Protein AF-F2JQ49-F1 (afdb_monomer_lite)

Structure (mmCIF, N/CA/C/O backbone):
data_AF-F2JQ49-F1
#
_entry.id   AF-F2JQ49-F1
#
loop_
_atom_site.group_PDB
_atom_site.id
_atom_site.type_symbol
_atom_site.label_atom_id
_atom_site.label_alt_id
_atom_site.label_comp_id
_atom_site.label_asym_id
_atom_site.label_entity_id
_atom_site.label_seq_id
_atom_site.pdbx_PDB_ins_code
_atom_site.Cartn_x
_atom_site.Cartn_y
_atom_site.Cartn_z
_atom_site.occupancy
_atom_site.B_iso_or_equiv
_atom_site.auth_seq_id
_atom_site.auth_comp_id
_atom_site.auth_asym_id
_atom_site.auth_atom_id
_atom_site.pdbx_PDB_model_num
ATOM 1 N N . MET A 1 1 ? -12.230 -1.289 12.887 1.00 78.44 1 MET A N 1
ATOM 2 C CA . MET A 1 1 ? -12.001 -2.161 11.709 1.00 78.44 1 MET A CA 1
ATOM 3 C C . MET A 1 1 ? -11.191 -3.376 12.159 1.00 78.44 1 MET A C 1
ATOM 5 O O . MET A 1 1 ? -10.383 -3.211 13.063 1.00 78.44 1 MET A O 1
ATOM 9 N N . LYS A 1 2 ? -11.408 -4.577 11.601 1.00 87.44 2 LYS A N 1
ATOM 10 C CA . LYS A 1 2 ? -10.545 -5.745 11.881 1.00 87.44 2 LYS A CA 1
ATOM 11 C C . LYS A 1 2 ? -9.244 -5.644 11.072 1.00 87.44 2 LYS A C 1
ATOM 13 O O . LYS A 1 2 ? -9.267 -5.076 9.983 1.00 87.44 2 LYS A O 1
ATOM 18 N N . ARG A 1 3 ? -8.145 -6.229 11.567 1.00 86.38 3 ARG A N 1
ATOM 19 C CA . ARG A 1 3 ? -6.838 -6.251 10.878 1.00 86.38 3 ARG A CA 1
ATOM 20 C C . ARG A 1 3 ? -6.955 -6.707 9.420 1.00 86.38 3 ARG A C 1
ATOM 22 O O . ARG A 1 3 ? -6.467 -6.014 8.536 1.00 86.38 3 ARG A O 1
ATOM 29 N N . ASP A 1 4 ? -7.662 -7.804 9.169 1.00 92.69 4 ASP A N 1
ATOM 30 C CA . ASP A 1 4 ? -7.791 -8.365 7.817 1.00 92.69 4 ASP A CA 1
ATOM 31 C C . ASP A 1 4 ? -8.494 -7.407 6.855 1.00 92.69 4 ASP A C 1
ATOM 33 O O . ASP A 1 4 ? -8.091 -7.275 5.707 1.00 92.69 4 ASP A O 1
ATOM 37 N N . THR A 1 5 ? -9.501 -6.671 7.331 1.00 92.94 5 THR A N 1
ATOM 38 C CA . THR A 1 5 ? -10.192 -5.655 6.527 1.00 92.94 5 THR A CA 1
ATOM 39 C C . THR A 1 5 ? -9.261 -4.501 6.154 1.00 92.94 5 THR A C 1
ATOM 41 O O . THR A 1 5 ? -9.330 -4.006 5.032 1.00 92.94 5 THR A O 1
ATOM 44 N N . LEU A 1 6 ? -8.383 -4.084 7.073 1.00 90.88 6 LEU A N 1
ATOM 45 C CA . LEU A 1 6 ? -7.398 -3.032 6.811 1.00 90.88 6 LEU A CA 1
ATOM 46 C C . LEU A 1 6 ? -6.361 -3.493 5.786 1.00 90.88 6 LEU A C 1
ATOM 48 O O . LEU A 1 6 ? -6.095 -2.779 4.824 1.00 90.88 6 LEU A O 1
ATOM 52 N N . ILE A 1 7 ? -5.836 -4.709 5.955 1.00 93.12 7 ILE A N 1
ATOM 53 C CA . ILE A 1 7 ? -4.911 -5.323 4.996 1.00 93.12 7 ILE A CA 1
ATOM 54 C C . ILE A 1 7 ? -5.567 -5.398 3.617 1.00 93.12 7 ILE A C 1
ATOM 56 O O . ILE A 1 7 ? -4.972 -4.970 2.634 1.00 93.12 7 ILE A O 1
ATOM 60 N N . TRP A 1 8 ? -6.810 -5.875 3.542 1.00 96.19 8 TRP A N 1
ATOM 61 C CA . TRP A 1 8 ? -7.526 -6.006 2.275 1.00 96.19 8 TRP A CA 1
ATOM 62 C C . TRP A 1 8 ? -7.727 -4.651 1.581 1.00 96.19 8 TRP A C 1
ATOM 64 O O . TRP A 1 8 ? -7.517 -4.530 0.377 1.00 96.19 8 TRP A O 1
ATOM 74 N N . LYS A 1 9 ? -8.058 -3.603 2.346 1.00 94.56 9 LYS A N 1
ATOM 75 C CA . LYS A 1 9 ? -8.175 -2.230 1.834 1.00 94.56 9 LYS A CA 1
ATOM 76 C C . LYS A 1 9 ? -6.855 -1.724 1.242 1.00 94.56 9 LYS A C 1
ATOM 78 O O . LYS A 1 9 ? -6.861 -1.202 0.132 1.00 94.56 9 LYS A O 1
ATOM 83 N N . ILE A 1 10 ? -5.745 -1.904 1.961 1.00 95.94 10 ILE A N 1
ATOM 84 C CA . ILE A 1 10 ? -4.405 -1.502 1.505 1.00 95.94 10 ILE A CA 1
ATOM 85 C C . ILE A 1 1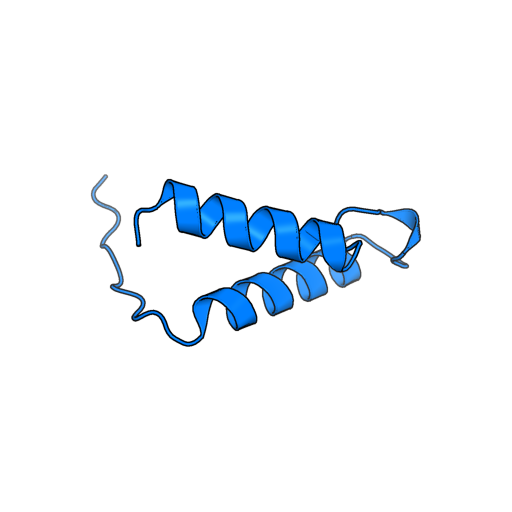0 ? -4.029 -2.253 0.225 1.00 95.94 10 ILE A C 1
ATOM 87 O O . ILE A 1 10 ? -3.597 -1.632 -0.741 1.00 95.94 10 ILE A O 1
ATOM 91 N N . VAL A 1 11 ? -4.239 -3.572 0.187 1.00 96.19 11 VAL A N 1
ATOM 92 C CA . VAL A 1 11 ? -3.914 -4.399 -0.985 1.00 96.19 11 VAL A CA 1
ATOM 93 C C . VAL A 1 11 ? -4.692 -3.948 -2.219 1.00 96.19 11 VAL A C 1
ATOM 95 O O . VAL A 1 11 ? -4.091 -3.784 -3.278 1.00 96.19 11 VAL A O 1
ATOM 98 N N . ASN A 1 12 ? -5.994 -3.675 -2.099 1.00 96.81 12 ASN A N 1
ATOM 99 C CA . ASN A 1 12 ? -6.744 -3.151 -3.243 1.00 96.81 12 ASN A CA 1
ATOM 100 C C . ASN A 1 12 ? -6.271 -1.776 -3.666 1.00 96.81 12 ASN A C 1
ATOM 102 O O . ASN A 1 12 ? -6.216 -1.515 -4.856 1.00 96.81 12 ASN A O 1
ATOM 106 N N . ARG A 1 13 ? -5.907 -0.902 -2.723 1.00 97.19 13 ARG A N 1
ATOM 107 C CA . ARG A 1 13 ? -5.389 0.418 -3.077 1.00 97.19 13 ARG A CA 1
ATOM 108 C C . ARG A 1 13 ? -4.100 0.303 -3.897 1.00 97.19 13 ARG A C 1
ATOM 110 O O . ARG A 1 13 ? -3.980 0.963 -4.922 1.00 97.19 13 ARG A O 1
ATOM 117 N N . LEU A 1 14 ? -3.188 -0.585 -3.496 1.00 96.88 14 LEU A N 1
ATOM 118 C CA . LEU A 1 14 ? -1.967 -0.888 -4.251 1.00 96.88 14 LEU A CA 1
ATOM 119 C C . LEU A 1 14 ? -2.268 -1.444 -5.651 1.00 96.88 14 LEU A C 1
ATOM 121 O O . LEU A 1 14 ? -1.556 -1.124 -6.600 1.00 96.88 14 LEU A O 1
ATOM 125 N N . HIS A 1 15 ? -3.317 -2.259 -5.787 1.00 96.25 15 HIS A N 1
ATOM 126 C CA . HIS A 1 15 ? -3.756 -2.788 -7.078 1.00 96.25 15 HIS A CA 1
ATOM 127 C C . HIS A 1 15 ? -4.411 -1.707 -7.958 1.00 96.25 15 HIS A C 1
ATOM 129 O O . HIS A 1 15 ? -4.060 -1.577 -9.126 1.00 96.25 15 HIS A O 1
ATOM 135 N N . ASP A 1 16 ? -5.324 -0.905 -7.405 1.00 96.69 16 ASP A N 1
ATOM 136 C CA . ASP A 1 16 ? -6.025 0.186 -8.097 1.00 96.69 16 ASP A CA 1
ATOM 137 C C . ASP A 1 16 ? -5.048 1.238 -8.642 1.00 96.69 16 ASP A C 1
ATOM 139 O O . ASP A 1 16 ? -5.248 1.780 -9.727 1.00 96.69 16 ASP A O 1
ATOM 143 N N . GLU A 1 17 ? -3.977 1.515 -7.896 1.00 96.38 17 GLU A N 1
ATOM 144 C CA . GLU A 1 17 ? -2.913 2.445 -8.289 1.00 96.38 17 GLU A CA 1
ATOM 145 C C . GLU A 1 17 ? -1.798 1.782 -9.102 1.00 96.38 17 GLU A C 1
ATOM 147 O O . GLU A 1 17 ? -0.823 2.442 -9.451 1.00 96.38 17 GLU A O 1
ATOM 152 N N . ARG A 1 18 ? -1.944 0.491 -9.435 1.00 96.06 18 ARG A N 1
ATOM 153 C CA . ARG A 1 18 ? -0.989 -0.285 -10.242 1.00 96.06 18 ARG A CA 1
ATOM 154 C C . ARG A 1 18 ? 0.433 -0.291 -9.664 1.00 96.06 18 ARG A C 1
ATOM 156 O O . ARG A 1 18 ? 1.408 -0.496 -10.386 1.00 96.06 18 ARG A O 1
ATOM 163 N N . ALA A 1 19 ? 0.554 -0.137 -8.345 1.00 94.81 19 ALA A N 1
ATOM 164 C CA . ALA A 1 19 ? 1.839 -0.061 -7.657 1.00 94.81 19 ALA A CA 1
ATOM 165 C C . ALA A 1 19 ? 2.568 -1.411 -7.571 1.00 94.81 19 ALA A C 1
ATOM 167 O O . ALA A 1 19 ? 3.765 -1.478 -7.293 1.00 94.81 19 ALA A O 1
ATOM 168 N N . LEU A 1 20 ? 1.852 -2.505 -7.836 1.00 91.81 20 LEU A N 1
ATOM 169 C CA . LEU A 1 20 ? 2.397 -3.864 -7.870 1.00 91.81 20 LEU A CA 1
ATOM 170 C C . LEU A 1 20 ? 2.964 -4.254 -9.247 1.00 91.81 20 LEU A C 1
ATOM 172 O O . LEU A 1 20 ? 3.570 -5.316 -9.381 1.00 91.81 20 LEU A O 1
ATOM 176 N N . GLU A 1 21 ? 2.784 -3.412 -10.261 1.00 92.88 21 GLU A N 1
ATOM 177 C CA . GLU A 1 21 ? 3.216 -3.665 -11.634 1.00 92.88 21 GLU A CA 1
ATOM 178 C C . GLU A 1 21 ? 4.615 -3.073 -11.866 1.00 92.88 21 GLU A C 1
ATOM 180 O O . GLU A 1 21 ? 4.809 -1.858 -11.856 1.00 92.88 21 GLU A O 1
ATOM 185 N N . LEU A 1 22 ? 5.616 -3.943 -12.030 1.00 85.12 22 LEU A N 1
ATOM 186 C CA . LEU A 1 22 ? 7.030 -3.553 -12.125 1.00 85.12 22 LEU A CA 1
ATOM 187 C C . LEU A 1 22 ? 7.354 -2.674 -13.338 1.00 85.12 22 LEU A C 1
ATOM 189 O O . LEU A 1 22 ? 8.269 -1.861 -13.277 1.00 85.12 22 LEU A O 1
ATOM 193 N N . ASP A 1 23 ? 6.618 -2.839 -14.431 1.00 93.62 23 ASP A N 1
ATOM 194 C CA . ASP A 1 23 ? 6.778 -2.099 -15.683 1.00 93.62 23 ASP A CA 1
ATOM 195 C C . ASP A 1 23 ? 6.360 -0.624 -15.584 1.00 93.62 23 ASP A C 1
ATOM 197 O O . ASP A 1 23 ? 6.737 0.170 -16.446 1.00 93.62 23 ASP A O 1
ATOM 201 N N . ASN A 1 24 ? 5.661 -0.232 -14.514 1.00 90.50 24 ASN A N 1
ATOM 202 C CA . ASN A 1 24 ? 5.326 1.167 -14.242 1.00 90.50 24 ASN A CA 1
ATOM 203 C C . ASN A 1 24 ? 6.468 1.954 -13.574 1.00 90.50 24 ASN A C 1
ATOM 205 O O . ASN A 1 24 ? 6.337 3.164 -13.392 1.00 90.50 24 ASN A O 1
ATOM 209 N N . TYR A 1 25 ? 7.582 1.303 -13.217 1.00 95.50 25 TYR A N 1
ATOM 210 C CA . TYR A 1 25 ? 8.666 1.916 -12.449 1.00 95.50 25 T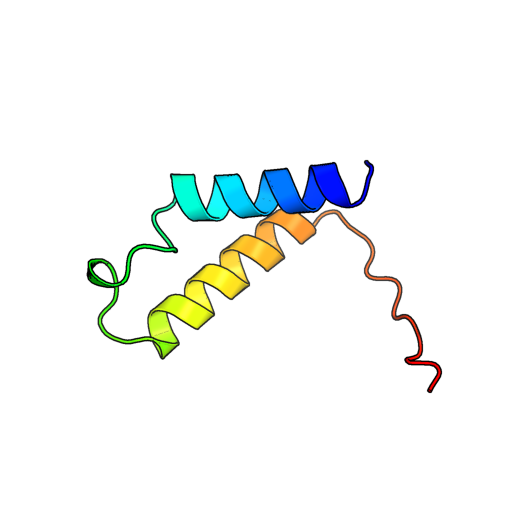YR A CA 1
ATOM 211 C C . TYR A 1 25 ? 10.023 1.745 -13.126 1.00 95.50 25 TYR A C 1
ATOM 213 O O . TYR A 1 25 ? 10.323 0.718 -13.732 1.00 95.50 25 TYR A O 1
ATOM 221 N N . MET A 1 26 ? 10.896 2.745 -12.978 1.00 92.56 26 MET A N 1
ATOM 222 C CA . MET A 1 26 ? 12.252 2.673 -13.525 1.00 92.56 26 MET A CA 1
ATOM 223 C C . MET A 1 26 ? 13.114 1.658 -12.766 1.00 92.56 26 MET A C 1
ATOM 225 O O . MET A 1 26 ? 14.048 1.078 -13.321 1.00 92.56 26 MET A O 1
ATOM 229 N N . ASN A 1 27 ? 12.840 1.479 -11.473 1.00 94.12 27 ASN A N 1
ATOM 230 C CA . ASN A 1 27 ? 13.541 0.546 -10.604 1.00 94.12 27 ASN A CA 1
ATOM 231 C C . ASN A 1 27 ? 12.713 0.203 -9.353 1.00 94.12 27 ASN A C 1
ATOM 233 O O . ASN A 1 27 ? 11.750 0.883 -9.000 1.00 94.12 27 ASN A O 1
ATOM 237 N N . TYR A 1 28 ? 13.159 -0.825 -8.631 1.00 93.75 28 TYR A N 1
ATOM 238 C CA . TYR A 1 28 ? 12.521 -1.299 -7.401 1.00 93.75 28 TYR A CA 1
ATOM 239 C C . TYR A 1 28 ? 12.515 -0.272 -6.256 1.00 93.75 28 TYR A C 1
ATOM 241 O O . TYR A 1 28 ? 11.660 -0.355 -5.379 1.00 93.75 28 TYR A O 1
ATOM 249 N N . ILE A 1 29 ? 13.447 0.690 -6.233 1.00 95.31 29 ILE A N 1
ATOM 250 C CA . ILE A 1 29 ? 13.505 1.723 -5.182 1.00 95.31 29 ILE A CA 1
ATOM 251 C C . ILE A 1 29 ? 12.353 2.712 -5.364 1.00 95.31 29 ILE A C 1
ATOM 253 O O . ILE A 1 29 ? 11.682 3.070 -4.399 1.00 95.31 29 ILE A O 1
ATOM 257 N N . GLU A 1 30 ? 12.108 3.142 -6.600 1.00 95.69 30 GLU A N 1
ATOM 258 C CA . GLU A 1 30 ? 10.980 4.005 -6.946 1.00 95.69 30 GLU A CA 1
ATOM 259 C C . GLU A 1 30 ? 9.649 3.335 -6.590 1.00 95.69 30 GLU A C 1
ATOM 261 O O . GLU A 1 30 ? 8.842 3.928 -5.874 1.00 95.69 30 GLU A O 1
ATOM 266 N N . GLN A 1 31 ? 9.483 2.068 -6.981 1.00 96.69 31 GLN A N 1
ATOM 267 C CA . GLN A 1 31 ? 8.302 1.278 -6.641 1.00 96.69 31 GLN A CA 1
ATOM 268 C C . GLN A 1 31 ? 8.109 1.152 -5.124 1.00 96.69 31 GLN A C 1
ATOM 270 O O . GLN A 1 31 ? 7.020 1.399 -4.610 1.00 96.69 31 GLN A O 1
ATOM 275 N N . ALA A 1 32 ? 9.163 0.797 -4.383 1.00 96.25 32 ALA A N 1
ATOM 276 C CA . ALA A 1 32 ? 9.085 0.638 -2.933 1.00 96.25 32 ALA A CA 1
ATOM 277 C C . ALA A 1 32 ? 8.679 1.944 -2.230 1.00 96.25 32 ALA A C 1
ATOM 279 O O . ALA A 1 32 ? 7.869 1.923 -1.302 1.00 96.25 32 ALA A O 1
ATOM 280 N N . ASN A 1 33 ? 9.199 3.083 -2.697 1.00 96.50 33 ASN A N 1
ATOM 281 C CA . ASN A 1 33 ? 8.828 4.396 -2.174 1.00 96.50 33 ASN A CA 1
ATOM 282 C C . ASN A 1 33 ? 7.357 4.734 -2.434 1.00 96.50 33 ASN A C 1
ATOM 284 O O . ASN A 1 33 ? 6.720 5.371 -1.595 1.00 96.50 33 ASN A O 1
ATOM 288 N N . ASP A 1 34 ? 6.818 4.340 -3.584 1.00 96.44 34 ASP A N 1
ATOM 289 C CA . ASP A 1 34 ? 5.426 4.609 -3.933 1.00 96.44 34 ASP A CA 1
ATOM 290 C C . ASP A 1 34 ? 4.462 3.723 -3.133 1.00 96.44 34 ASP A C 1
ATOM 292 O O . ASP A 1 34 ? 3.541 4.226 -2.489 1.00 96.44 34 ASP A O 1
ATOM 296 N N . ILE A 1 35 ? 4.765 2.423 -3.031 1.00 97.12 35 ILE A N 1
ATOM 297 C CA . ILE A 1 35 ? 4.055 1.483 -2.148 1.00 97.12 35 ILE A CA 1
ATOM 298 C C . ILE A 1 35 ? 4.028 2.013 -0.708 1.00 97.12 35 ILE A C 1
ATOM 300 O O . ILE A 1 35 ? 2.968 2.044 -0.081 1.00 97.12 35 ILE A O 1
ATOM 304 N N . TYR A 1 36 ? 5.171 2.471 -0.186 1.00 96.38 36 TYR A N 1
ATOM 305 C CA . TYR A 1 36 ? 5.262 3.052 1.154 1.00 96.38 36 TYR A CA 1
ATOM 306 C C . TYR A 1 36 ? 4.317 4.250 1.328 1.00 96.38 36 TYR A C 1
ATOM 308 O O . TYR A 1 36 ? 3.558 4.302 2.295 1.00 96.38 36 TYR A O 1
ATOM 316 N N . LYS A 1 37 ? 4.301 5.191 0.375 1.00 96.44 37 LYS A N 1
ATOM 317 C CA . LYS A 1 37 ? 3.412 6.365 0.422 1.00 96.44 37 LYS A CA 1
ATOM 318 C C . LYS A 1 37 ? 1.935 5.983 0.374 1.00 96.44 37 LYS A C 1
ATOM 320 O O . LYS A 1 37 ? 1.126 6.610 1.059 1.00 96.44 37 LYS A O 1
ATOM 325 N N . 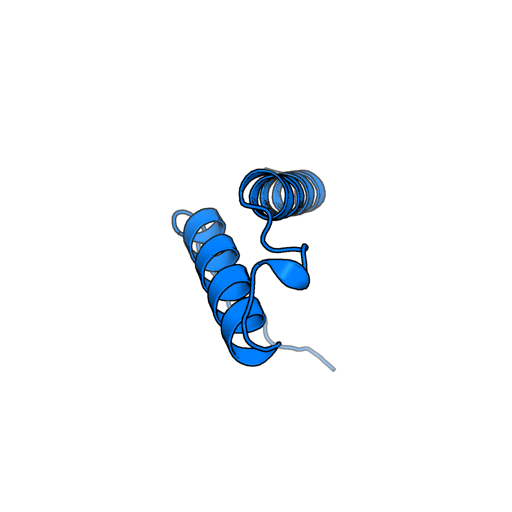ILE A 1 38 ? 1.577 4.973 -0.419 1.00 96.31 38 ILE A N 1
ATOM 326 C CA . ILE A 1 38 ? 0.203 4.466 -0.496 1.00 96.31 38 ILE A CA 1
ATOM 327 C C . ILE A 1 38 ? -0.222 3.897 0.861 1.00 96.31 38 ILE A C 1
ATOM 329 O O . ILE A 1 38 ? -1.297 4.241 1.356 1.00 96.31 38 ILE A O 1
ATOM 333 N N . ILE A 1 39 ? 0.635 3.085 1.487 1.00 95.06 39 ILE A N 1
ATOM 334 C CA . ILE A 1 39 ? 0.386 2.517 2.817 1.00 95.06 39 ILE A CA 1
ATOM 335 C C . ILE A 1 39 ? 0.226 3.633 3.856 1.00 95.06 39 ILE A C 1
ATOM 337 O O . ILE A 1 39 ? -0.783 3.663 4.556 1.00 95.06 39 ILE A O 1
ATOM 341 N N . GLU A 1 40 ? 1.157 4.587 3.917 1.00 93.81 40 GLU A N 1
ATOM 342 C CA . GLU A 1 40 ? 1.093 5.726 4.846 1.00 93.81 40 GLU A CA 1
ATOM 343 C C . GLU A 1 40 ? -0.202 6.534 4.681 1.00 93.81 40 GLU A C 1
ATOM 345 O O . GLU A 1 40 ? -0.848 6.900 5.663 1.00 93.81 40 GLU A O 1
ATOM 350 N N . ARG A 1 41 ? -0.639 6.775 3.438 1.00 93.88 41 ARG A N 1
ATOM 351 C CA . ARG A 1 41 ? -1.900 7.477 3.168 1.00 93.88 41 ARG A CA 1
ATOM 352 C C . ARG A 1 41 ? -3.113 6.695 3.668 1.00 93.88 41 ARG A C 1
ATOM 354 O O . ARG A 1 41 ? -4.022 7.303 4.227 1.00 93.88 41 ARG A O 1
ATOM 361 N N . GLU A 1 42 ? -3.139 5.377 3.480 1.00 92.31 42 GLU A N 1
ATOM 362 C CA . GLU A 1 42 ? -4.226 4.521 3.972 1.00 92.31 42 GLU A CA 1
ATOM 363 C C . GLU A 1 42 ? -4.233 4.394 5.503 1.00 92.31 42 GLU A C 1
ATOM 365 O O . GLU A 1 42 ? -5.293 4.176 6.095 1.00 92.31 42 GLU A O 1
ATOM 370 N N . LEU A 1 43 ? -3.073 4.570 6.143 1.00 90.38 43 LEU A N 1
ATOM 371 C CA . LEU A 1 43 ? -2.896 4.520 7.593 1.00 90.38 43 LEU A CA 1
ATOM 372 C C . LEU A 1 43 ? -2.988 5.889 8.288 1.00 90.38 43 LEU A C 1
ATOM 374 O O . LEU A 1 43 ? -2.999 5.926 9.515 1.00 90.38 43 LEU A O 1
ATOM 378 N N . LYS A 1 44 ? -3.113 6.999 7.549 1.00 88.56 44 LYS A N 1
ATOM 379 C CA . LYS A 1 44 ? -3.064 8.376 8.080 1.00 88.56 44 LYS A CA 1
ATOM 380 C C . LYS A 1 44 ? -4.000 8.644 9.269 1.00 88.56 44 LYS A C 1
ATOM 382 O O . LYS A 1 44 ? -3.647 9.410 10.160 1.00 88.56 44 LYS A O 1
ATOM 387 N N . ASP A 1 45 ? -5.178 8.026 9.280 1.00 84.38 45 ASP A N 1
ATOM 388 C CA . ASP A 1 45 ? -6.194 8.231 10.324 1.00 84.38 45 ASP A CA 1
ATOM 389 C C . ASP A 1 45 ? -6.085 7.223 11.485 1.00 84.38 45 ASP A C 1
ATOM 391 O O . ASP A 1 45 ? -6.926 7.202 12.387 1.00 84.38 45 ASP A O 1
ATOM 395 N N . PHE A 1 46 ? -5.070 6.357 11.468 1.00 82.81 46 PHE A N 1
ATOM 396 C CA . PHE A 1 46 ? -4.8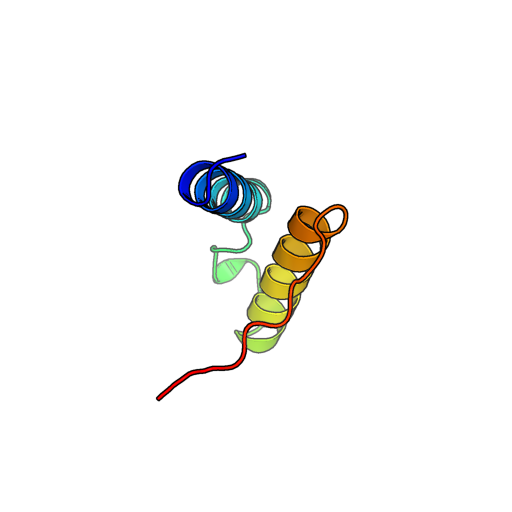56 5.332 12.480 1.00 82.81 46 PHE A CA 1
ATOM 397 C C . PHE A 1 46 ? -3.782 5.779 13.470 1.00 82.81 46 PHE A C 1
ATOM 399 O O . PHE A 1 46 ? -2.712 6.258 13.104 1.00 82.81 46 PHE A O 1
ATOM 406 N N . THR A 1 47 ? -4.043 5.572 14.758 1.00 79.56 47 THR A N 1
ATOM 407 C CA . THR A 1 47 ? -3.016 5.735 15.786 1.00 79.56 47 THR A CA 1
ATOM 408 C C . THR A 1 47 ? -2.079 4.533 15.754 1.00 79.56 47 THR A C 1
ATOM 410 O O . THR A 1 47 ? -2.488 3.409 16.052 1.00 79.56 47 THR A O 1
ATOM 413 N N . LEU A 1 48 ? -0.813 4.773 15.416 1.00 68.25 48 LEU A N 1
ATOM 414 C CA . LEU A 1 48 ? 0.262 3.801 15.593 1.00 68.25 48 LEU A CA 1
ATOM 415 C C . LEU A 1 48 ? 0.521 3.628 17.091 1.00 68.25 48 LEU A C 1
ATOM 417 O O . LEU A 1 48 ? 1.127 4.480 17.737 1.00 68.25 48 LEU A O 1
ATOM 421 N N . ILE A 1 49 ? 0.040 2.522 17.652 1.00 74.44 49 ILE A N 1
ATOM 422 C CA . ILE A 1 49 ? 0.449 2.089 18.985 1.00 74.44 49 ILE A CA 1
ATOM 423 C C . ILE A 1 49 ? 1.758 1.333 18.787 1.00 74.44 49 ILE A C 1
ATOM 425 O O . ILE A 1 49 ? 1.771 0.249 18.205 1.00 74.44 49 ILE A O 1
ATOM 429 N N . GLN A 1 50 ? 2.861 1.947 19.207 1.00 59.44 50 GLN A N 1
ATOM 430 C CA . GLN A 1 50 ? 4.189 1.349 19.155 1.00 59.44 50 GLN A CA 1
ATOM 431 C C . GLN A 1 50 ? 4.192 0.131 20.093 1.00 59.44 50 GLN A C 1
ATOM 433 O O . GLN A 1 50 ? 4.242 0.274 21.311 1.00 59.44 50 GLN A O 1
ATOM 438 N N . GLY A 1 51 ? 4.023 -1.065 19.530 1.00 56.12 51 GLY A N 1
ATOM 439 C CA . GLY A 1 51 ? 4.139 -2.312 20.276 1.00 56.12 51 GLY A CA 1
ATOM 440 C C . GLY A 1 51 ? 5.612 -2.620 20.488 1.00 56.12 51 GLY A C 1
ATOM 441 O O . GLY A 1 51 ? 6.362 -2.705 19.516 1.00 56.12 51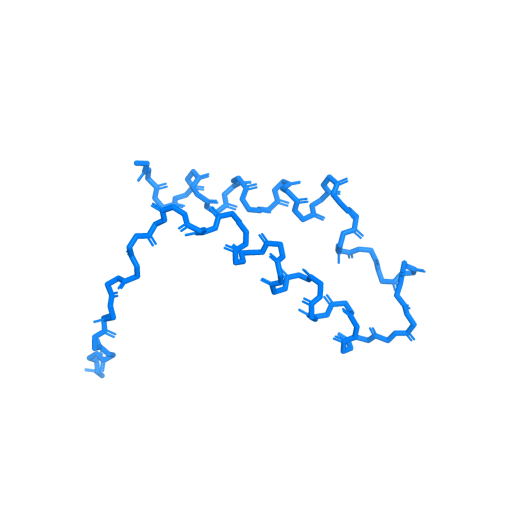 GLY A O 1
ATOM 442 N N . GLU A 1 52 ? 6.032 -2.770 21.740 1.00 45.41 52 GLU A N 1
ATOM 443 C CA . GLU A 1 52 ? 7.328 -3.369 22.045 1.00 45.41 52 GLU A CA 1
ATOM 444 C C . GLU A 1 52 ? 7.367 -4.771 21.418 1.00 45.41 52 GLU A C 1
ATOM 446 O O . GLU A 1 52 ? 6.432 -5.563 21.574 1.00 45.41 52 GLU A O 1
ATOM 451 N N . VAL A 1 53 ? 8.425 -5.064 20.658 1.00 52.06 53 VAL A N 1
ATOM 452 C CA . VAL A 1 53 ? 8.709 -6.429 20.211 1.00 52.06 53 VAL A CA 1
ATOM 453 C C . VAL A 1 53 ? 9.129 -7.192 21.460 1.00 52.06 53 VAL A C 1
ATOM 455 O O . VAL A 1 53 ? 10.263 -7.061 21.908 1.00 52.06 53 VAL A O 1
ATOM 458 N N . MET A 1 54 ? 8.203 -7.928 22.069 1.00 49.78 54 MET A N 1
ATOM 459 C CA . MET A 1 54 ? 8.578 -8.925 23.063 1.00 49.78 54 MET A CA 1
ATOM 460 C C . MET A 1 54 ? 9.139 -10.140 22.324 1.00 49.78 54 MET A C 1
ATOM 462 O O . MET A 1 54 ? 8.403 -10.790 21.578 1.00 49.78 54 MET A O 1
ATOM 466 N N . GLU A 1 55 ? 10.443 -10.369 22.497 1.00 46.72 55 GLU A N 1
ATOM 467 C CA . GLU A 1 55 ? 11.140 -11.606 22.114 1.00 46.72 55 GLU A CA 1
ATOM 468 C C . GLU A 1 55 ? 10.511 -12.850 22.760 1.00 46.72 55 GLU A C 1
ATOM 470 O O . GLU A 1 55 ? 10.081 -12.768 23.938 1.00 46.72 55 GLU A O 1
#

Secondary structure (DSSP, 8-state):
--HHHHHHHHHHHHHHTTTT-GGGSSSHHHHHHHHHHHHHHHHTTS---------

Foldseek 3Di:
DDPV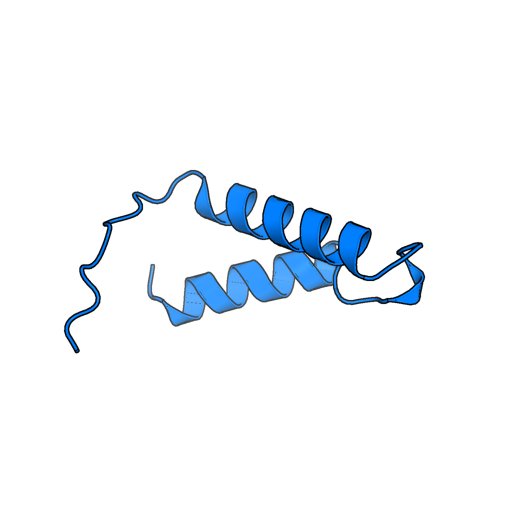VLVVVLVVQCVVVVLVPCVVDPDPVRSVVVSVVSNCVSCVPPDDPPDDPDD

Radius of gyration: 13.42 Å; chains: 1; bounding box: 26×20×39 Å

pLDDT: mean 87.67, std 14.03, range [45.41, 97.19]

Sequence (55 aa):
MKRDTLIWKIVNRLHDERALELDNYMNYIEQANDIYKIIERELKDFTLIQGEVME

Organism: Cellulosilyticum lentocellum (strain ATCC 49066 / DSM 5427 / NCIMB 11756 / RHM5) (NCBI:txid642492)